Protein AF-A0A1A8HD81-F1 (afdb_monomer_lite)

Radius of gyration: 26.11 Å; chains: 1; bounding box: 49×28×85 Å

Foldseek 3Di:
DPPQQQKFKDKDFPPVCPQQWDADGRPRDIDGRDDDDCVVPQKTKIWMWIDSPPDIDIDIDIDGDDDDPPDDDDDPDPDDDDDDDPPDDPPDD

InterPro domains:
  IPR002126 Cadherin-like [PF00028] (9-65)
  IPR002126 Cadherin-like [PR00205] (19-38)
  IPR002126 Cadherin-like [PR00205] (54-73)
  IPR002126 Cadherin-like [PR00205] (73-86)
  IPR002126 Cadherin-like [PS50268] (2-75)
  IPR002126 Cadherin-like [SM00112] (2-73)
  IPR015919 Cadherin-like superfamily [SSF49313] (2-89)
  IPR020894 Cadherin conserved site [PS00232] (63-73)
  IPR050971 Cadherin domain-containing protein [PTHR24025] (2-92)

Secondary structure (DSSP, 8-state):
---PSPPEEEEE--GGGTTTEEE-TTT--EEE-S---TTT-SEEEEEEEEE-SS-EEEEEEEEEPPP---SPP--SSS-------TTPPTT--

Structure (mmCIF, N/CA/C/O backbone):
data_AF-A0A1A8HD81-F1
#
_entry.id   AF-A0A1A8HD81-F1
#
loop_
_atom_site.group_PDB
_atom_site.id
_atom_site.type_symbol
_atom_site.label_atom_id
_atom_site.label_alt_id
_atom_site.label_comp_id
_atom_site.label_asym_id
_atom_site.label_entity_id
_atom_site.label_seq_id
_atom_site.pdbx_PDB_ins_code
_atom_site.Cartn_x
_atom_site.Cartn_y
_atom_site.Cartn_z
_atom_site.occupancy
_atom_site.B_iso_or_equiv
_atom_site.auth_seq_id
_atom_site.auth_comp_id
_atom_site.auth_asym_id
_atom_site.auth_atom_id
_atom_site.pdbx_PDB_model_num
ATOM 1 N N . VAL A 1 1 ? 5.761 0.399 -39.992 1.00 49.31 1 VAL A N 1
ATOM 2 C CA . VAL A 1 1 ? 5.916 1.082 -38.691 1.00 49.31 1 VAL A CA 1
ATOM 3 C C . VAL A 1 1 ? 6.715 0.153 -37.813 1.00 49.31 1 VAL A C 1
ATOM 5 O O . VAL A 1 1 ? 6.250 -0.946 -37.553 1.00 49.31 1 VAL A O 1
ATOM 8 N N . ASP A 1 2 ? 7.951 0.530 -37.508 1.00 48.75 2 ASP A N 1
ATOM 9 C CA . ASP A 1 2 ? 8.826 -0.239 -36.626 1.00 48.75 2 ASP A CA 1
ATOM 10 C C . ASP A 1 2 ? 8.332 -0.034 -35.189 1.00 48.75 2 ASP A C 1
ATOM 12 O O . ASP A 1 2 ? 8.646 0.958 -34.535 1.00 48.75 2 ASP A O 1
ATOM 16 N N . SER A 1 3 ? 7.417 -0.894 -34.749 1.00 60.84 3 SER A N 1
ATOM 17 C CA . SER A 1 3 ? 7.043 -0.990 -33.345 1.00 60.84 3 SER A CA 1
ATOM 18 C C . SER A 1 3 ? 8.160 -1.770 -32.671 1.00 60.84 3 SER A C 1
ATOM 20 O O . SER A 1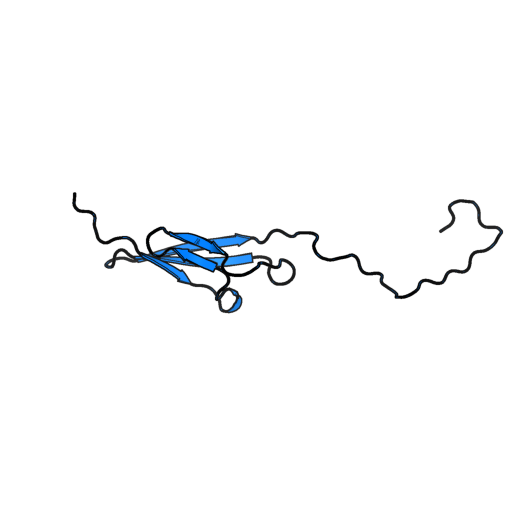 3 ? 8.187 -2.998 -32.769 1.00 60.84 3 SER A O 1
ATOM 22 N N . GLY A 1 4 ? 9.107 -1.048 -32.065 1.00 59.75 4 GLY A N 1
ATOM 23 C CA . GLY A 1 4 ? 10.190 -1.632 -31.278 1.00 59.75 4 GLY A CA 1
ATOM 24 C C . GLY A 1 4 ? 9.688 -2.669 -30.258 1.00 59.75 4 GLY A C 1
ATOM 25 O O . GLY A 1 4 ? 8.480 -2.787 -30.033 1.00 59.75 4 GLY A O 1
ATOM 26 N N . PRO A 1 5 ? 10.596 -3.449 -29.648 1.00 64.44 5 PRO A N 1
ATOM 27 C CA . PRO A 1 5 ? 10.218 -4.514 -28.722 1.00 64.44 5 PRO A CA 1
ATOM 28 C C . PRO A 1 5 ? 9.228 -3.993 -27.665 1.00 64.44 5 PRO A C 1
ATOM 30 O O . PRO A 1 5 ? 9.441 -2.903 -27.126 1.00 64.44 5 PRO A O 1
ATOM 33 N N . PRO A 1 6 ? 8.128 -4.723 -27.394 1.00 79.69 6 PRO A N 1
ATOM 34 C CA . PRO A 1 6 ? 7.102 -4.246 -26.481 1.00 79.69 6 PRO A CA 1
ATOM 35 C C . PRO A 1 6 ? 7.712 -4.027 -25.097 1.00 79.69 6 PRO A C 1
ATOM 37 O O . PRO A 1 6 ? 8.448 -4.879 -24.594 1.00 79.69 6 PRO A O 1
ATOM 40 N N . LEU A 1 7 ? 7.406 -2.880 -24.488 1.00 90.19 7 LEU A N 1
ATOM 41 C CA . LEU A 1 7 ? 7.814 -2.593 -23.118 1.00 90.19 7 LEU A CA 1
ATOM 42 C C . LEU A 1 7 ? 7.228 -3.653 -22.184 1.00 90.19 7 LEU A C 1
ATOM 44 O O . LEU A 1 7 ? 6.030 -3.933 -22.209 1.00 90.19 7 LEU A O 1
ATOM 48 N N . SER A 1 8 ? 8.094 -4.225 -21.360 1.00 94.56 8 SER A N 1
ATOM 49 C CA . SER A 1 8 ? 7.733 -5.156 -20.300 1.00 94.56 8 SER A CA 1
ATOM 50 C C . SER A 1 8 ? 7.801 -4.460 -18.950 1.00 94.56 8 SER A C 1
ATOM 52 O O . SER A 1 8 ? 8.685 -3.636 -18.719 1.00 94.56 8 SER A O 1
ATOM 54 N N . 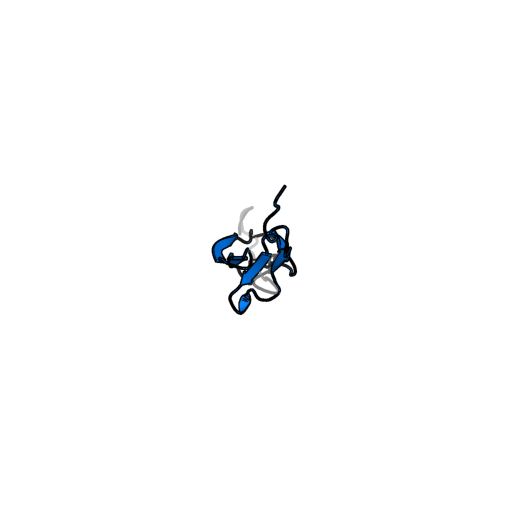TYR A 1 9 ? 6.873 -4.802 -18.065 1.00 95.94 9 TYR A N 1
ATOM 55 C CA . TYR A 1 9 ? 6.738 -4.237 -16.730 1.00 95.94 9 TYR A CA 1
ATOM 56 C C . TYR A 1 9 ? 6.806 -5.357 -15.695 1.00 95.94 9 TYR A C 1
ATOM 58 O O . TYR A 1 9 ? 6.163 -6.402 -15.847 1.00 95.94 9 TYR A O 1
ATOM 66 N N . THR A 1 10 ? 7.576 -5.134 -14.636 1.00 95.50 10 THR A N 1
ATOM 67 C CA . THR A 1 10 ? 7.661 -6.019 -13.472 1.00 95.50 10 THR A CA 1
ATOM 68 C C . THR A 1 10 ? 7.640 -5.200 -12.194 1.00 95.50 10 THR A C 1
ATOM 70 O O . THR A 1 10 ? 8.047 -4.038 -12.179 1.00 95.50 10 THR A O 1
ATOM 73 N N . LEU A 1 11 ? 7.166 -5.815 -11.116 1.00 94.75 11 LEU A N 1
ATOM 74 C CA . LEU A 1 11 ? 6.994 -5.155 -9.834 1.00 94.75 11 LEU A CA 1
ATOM 75 C C . LEU A 1 11 ? 7.841 -5.866 -8.778 1.00 94.75 11 LEU A C 1
ATOM 77 O O . LEU A 1 11 ? 7.823 -7.091 -8.674 1.00 94.75 11 LEU A O 1
ATOM 81 N N . HIS A 1 12 ? 8.603 -5.083 -8.026 1.00 91.81 12 HIS A N 1
ATOM 82 C CA . HIS A 1 12 ? 9.427 -5.525 -6.911 1.00 91.81 12 HIS A CA 1
ATOM 83 C C . HIS A 1 12 ? 8.931 -4.847 -5.633 1.00 91.81 12 HIS A C 1
ATOM 85 O O . HIS A 1 12 ? 8.618 -3.657 -5.631 1.00 91.81 12 HIS A O 1
ATOM 91 N N . MET A 1 13 ? 8.835 -5.620 -4.555 1.00 88.00 13 MET A N 1
ATOM 92 C CA . MET A 1 13 ? 8.328 -5.183 -3.253 1.00 88.00 13 MET A CA 1
ATOM 93 C C . MET A 1 13 ? 9.249 -5.690 -2.154 1.00 88.00 13 MET A C 1
ATOM 95 O O . MET A 1 13 ? 10.005 -6.646 -2.357 1.00 88.00 13 MET A O 1
ATOM 99 N N . ASP A 1 14 ? 9.150 -5.071 -0.982 1.00 81.88 14 ASP A N 1
ATOM 100 C CA . ASP A 1 14 ? 9.676 -5.667 0.238 1.00 81.88 14 ASP A CA 1
ATOM 101 C C . ASP A 1 14 ? 8.947 -6.978 0.586 1.00 81.88 14 ASP A C 1
ATOM 103 O O . ASP A 1 14 ? 7.935 -7.348 -0.016 1.00 81.88 14 ASP A O 1
ATOM 107 N N . GLY A 1 15 ? 9.491 -7.718 1.554 1.00 77.75 15 GLY A N 1
ATOM 108 C CA . GLY A 1 15 ? 8.943 -9.015 1.954 1.00 77.75 15 GLY A CA 1
ATOM 109 C C . GLY A 1 15 ? 7.488 -8.954 2.431 1.00 77.75 15 GLY A C 1
ATOM 110 O O . GLY A 1 15 ? 6.748 -9.904 2.203 1.00 77.75 15 GLY A O 1
ATOM 111 N N . SER A 1 16 ? 7.058 -7.845 3.037 1.00 74.56 16 SER A N 1
ATOM 112 C CA . SER A 1 16 ? 5.703 -7.667 3.577 1.00 74.56 16 SER A CA 1
ATOM 113 C C . SER A 1 16 ? 4.670 -7.216 2.539 1.00 74.56 16 SER A C 1
ATOM 115 O O . SER A 1 16 ? 3.479 -7.236 2.822 1.00 74.56 16 SER A O 1
ATOM 117 N N . GLY A 1 17 ? 5.088 -6.791 1.343 1.00 76.75 17 GLY A N 1
ATOM 118 C CA . GLY A 1 17 ? 4.190 -6.468 0.229 1.00 76.75 17 GLY A CA 1
ATOM 119 C C . GLY A 1 17 ? 3.989 -7.611 -0.768 1.00 76.75 17 GLY A C 1
ATOM 120 O O . GLY A 1 17 ? 3.175 -7.483 -1.685 1.00 76.75 17 GLY A O 1
ATOM 121 N N . GLN A 1 18 ? 4.726 -8.722 -0.639 1.00 81.12 18 GLN A N 1
ATOM 122 C CA . GLN A 1 18 ? 4.677 -9.804 -1.625 1.00 81.12 18 GLN A CA 1
ATOM 123 C C . GLN A 1 18 ? 3.262 -10.373 -1.775 1.00 81.12 18 GLN A C 1
ATOM 125 O O . GLN A 1 18 ? 2.641 -10.803 -0.812 1.00 81.12 18 GLN A O 1
ATOM 130 N N . GLY A 1 19 ? 2.763 -10.388 -3.012 1.00 85.88 19 GLY A N 1
ATOM 131 C CA . GLY A 1 19 ? 1.431 -10.904 -3.333 1.00 85.88 19 GLY A CA 1
ATOM 132 C C . GLY A 1 19 ? 0.274 -9.927 -3.099 1.00 85.88 19 GLY A C 1
ATOM 133 O O . GLY A 1 19 ? -0.853 -10.270 -3.444 1.00 85.88 19 GLY A O 1
ATOM 134 N N . MET A 1 20 ? 0.526 -8.713 -2.595 1.00 92.69 20 MET A N 1
ATOM 135 C CA . MET A 1 20 ? -0.518 -7.695 -2.379 1.00 92.69 20 MET A CA 1
ATOM 136 C C . MET A 1 20 ? -0.848 -6.903 -3.647 1.00 92.69 20 MET A C 1
ATOM 138 O O . MET A 1 20 ? -1.991 -6.483 -3.843 1.00 92.69 20 MET A O 1
ATOM 142 N N . PHE A 1 21 ? 0.142 -6.743 -4.529 1.00 95.88 21 PHE A N 1
ATOM 143 C CA . PHE A 1 21 ? 0.019 -6.011 -5.785 1.00 95.88 21 PHE A CA 1
ATOM 144 C C . PHE A 1 21 ? 0.511 -6.839 -6.971 1.00 95.88 21 PHE A C 1
ATOM 146 O O . PHE A 1 21 ? 1.513 -7.554 -6.892 1.00 95.88 21 PHE A O 1
ATOM 153 N N . GLY A 1 22 ? -0.164 -6.668 -8.104 1.00 95.12 22 GLY A N 1
ATOM 154 C CA . GLY A 1 22 ? 0.239 -7.174 -9.410 1.00 95.12 22 GLY A CA 1
ATOM 155 C C . GLY A 1 22 ? 0.436 -6.038 -10.410 1.00 95.12 22 GLY A C 1
ATOM 156 O O . GLY A 1 22 ? -0.101 -4.944 -10.240 1.00 95.12 22 GLY A O 1
ATOM 157 N N . ILE A 1 23 ? 1.195 -6.304 -11.475 1.00 95.75 23 ILE A N 1
ATOM 158 C CA . ILE A 1 23 ? 1.336 -5.389 -12.612 1.00 95.75 23 ILE A CA 1
ATOM 159 C C . ILE A 1 23 ? 1.089 -6.132 -13.924 1.00 95.75 23 ILE A C 1
ATOM 161 O O . ILE A 1 23 ? 1.601 -7.232 -14.140 1.00 95.75 23 ILE A O 1
ATOM 165 N N . HIS A 1 24 ? 0.305 -5.534 -14.820 1.00 94.75 24 HIS A N 1
ATOM 166 C CA . HIS A 1 24 ? 0.079 -6.094 -16.146 1.00 94.75 24 HIS A CA 1
ATOM 167 C C . HIS A 1 24 ? 1.349 -5.984 -16.998 1.00 94.75 24 HIS A C 1
ATOM 169 O O . HIS A 1 24 ? 1.798 -4.882 -17.320 1.00 94.75 24 HIS A O 1
ATOM 175 N N . HIS A 1 25 ? 1.888 -7.131 -17.417 1.00 92.56 25 HIS A N 1
ATOM 176 C CA . HIS A 1 25 ? 3.233 -7.234 -17.987 1.00 92.56 25 HIS A CA 1
ATOM 177 C C . HIS A 1 25 ? 3.493 -6.342 -19.211 1.00 92.56 25 HIS A C 1
ATOM 179 O O . HIS A 1 25 ? 4.607 -5.859 -19.357 1.00 92.56 25 HIS A O 1
ATOM 185 N N . TYR A 1 26 ? 2.490 -6.079 -20.057 1.00 91.06 26 TYR A N 1
ATOM 186 C CA . TYR A 1 26 ? 2.642 -5.230 -21.254 1.00 91.06 26 TYR A CA 1
ATOM 187 C C . TYR A 1 26 ? 1.861 -3.913 -21.199 1.00 91.06 26 TYR A C 1
ATOM 189 O O . TYR A 1 26 ? 1.994 -3.077 -22.085 1.00 91.06 26 TYR A O 1
ATOM 197 N N . GLY A 1 27 ? 1.013 -3.731 -20.186 1.00 89.75 27 GLY A N 1
ATOM 198 C CA . GLY A 1 27 ? 0.142 -2.553 -20.073 1.00 89.75 27 GLY A CA 1
ATOM 199 C C . GLY A 1 27 ? 0.495 -1.641 -18.907 1.00 89.75 27 GLY A C 1
ATOM 200 O O . GLY A 1 27 ? -0.053 -0.551 -18.825 1.00 89.75 27 GLY A O 1
ATOM 201 N N . GLY A 1 28 ? 1.353 -2.090 -17.985 1.00 91.38 28 GLY A N 1
ATOM 202 C CA . GLY A 1 28 ? 1.803 -1.304 -16.835 1.00 91.38 28 GLY A CA 1
ATOM 203 C C . GLY A 1 28 ? 0.729 -1.011 -15.783 1.00 91.38 28 GLY A C 1
ATOM 204 O O . GLY A 1 28 ? 1.028 -0.364 -14.786 1.00 91.38 28 GLY A O 1
ATOM 205 N N . GLY A 1 29 ? -0.509 -1.480 -15.973 1.00 94.94 29 GLY A N 1
ATOM 206 C CA . GLY A 1 29 ? -1.588 -1.309 -15.003 1.00 94.94 29 GLY A CA 1
ATOM 207 C C . GLY A 1 29 ? -1.286 -2.061 -13.711 1.00 94.94 29 GLY A C 1
ATOM 208 O O . GLY A 1 29 ? -1.078 -3.274 -13.749 1.00 94.94 29 GLY A O 1
ATOM 209 N N . VAL A 1 30 ? -1.258 -1.340 -12.591 1.00 95.88 30 VAL A N 1
ATOM 210 C CA . VAL A 1 30 ? -1.093 -1.905 -11.247 1.00 95.88 30 VAL A CA 1
ATOM 211 C C . VAL A 1 30 ? -2.470 -2.230 -10.678 1.00 95.88 30 VAL A C 1
ATOM 213 O O . VAL A 1 30 ? -3.393 -1.424 -10.778 1.00 95.88 30 VAL A O 1
ATOM 216 N N . SER A 1 31 ? -2.610 -3.411 -10.087 1.00 96.06 31 SER A N 1
ATOM 217 C CA . SER A 1 31 ? -3.857 -3.883 -9.489 1.00 96.06 31 SER A CA 1
ATOM 218 C C . SER A 1 31 ? -3.605 -4.491 -8.118 1.00 96.06 31 SER A C 1
ATOM 220 O O . SER A 1 31 ? -2.547 -5.072 -7.875 1.00 96.06 31 SER A O 1
ATOM 222 N N . LEU A 1 32 ? -4.609 -4.418 -7.250 1.00 95.94 32 LEU A N 1
ATOM 223 C CA . LEU A 1 32 ? -4.619 -5.161 -5.996 1.00 95.94 32 LEU A CA 1
ATOM 224 C C . LEU A 1 32 ? -4.838 -6.649 -6.266 1.00 95.94 32 LEU A C 1
ATOM 226 O O . LEU A 1 32 ? -5.696 -7.026 -7.064 1.00 95.94 32 LEU A O 1
ATOM 230 N N . THR A 1 33 ? -4.052 -7.482 -5.597 1.00 95.50 33 THR A N 1
ATOM 231 C CA . THR A 1 33 ? -4.202 -8.944 -5.592 1.00 95.50 33 THR A CA 1
ATOM 232 C C . THR A 1 33 ? -4.559 -9.482 -4.206 1.00 95.50 33 THR A C 1
ATOM 234 O O . THR A 1 33 ? -5.094 -10.585 -4.120 1.00 95.50 33 THR A O 1
ATOM 237 N N . GLY A 1 34 ? -4.328 -8.697 -3.148 1.00 92.19 34 GLY A N 1
ATOM 238 C CA . GLY A 1 34 ? -4.765 -8.960 -1.773 1.00 92.19 34 GLY A CA 1
ATOM 239 C C . GLY A 1 34 ? -5.616 -7.819 -1.203 1.00 92.19 34 GLY A C 1
ATOM 240 O O . GLY A 1 34 ? -5.679 -6.732 -1.781 1.00 92.19 34 GLY A O 1
ATOM 241 N N . SER A 1 35 ? -6.282 -8.076 -0.077 1.00 92.88 35 SER A N 1
ATOM 242 C CA . SER A 1 35 ? -7.016 -7.066 0.698 1.00 92.88 35 SER A CA 1
ATOM 243 C C . SER A 1 35 ? -6.055 -6.183 1.487 1.00 92.88 35 SER A C 1
ATOM 245 O O . SER A 1 35 ? -5.103 -6.699 2.058 1.00 92.88 35 SER A O 1
ATOM 247 N N . LEU A 1 36 ? -6.312 -4.878 1.540 1.00 94.38 36 LEU A N 1
ATOM 248 C CA . LEU A 1 36 ? -5.547 -3.945 2.368 1.00 94.38 36 LEU A CA 1
ATOM 249 C C . LEU A 1 36 ? -6.219 -3.791 3.732 1.00 94.38 36 LEU A C 1
ATOM 251 O O . LEU A 1 36 ? -7.447 -3.773 3.794 1.00 94.38 36 LEU A O 1
ATOM 255 N N . ASP A 1 37 ? -5.406 -3.646 4.771 1.00 94.25 37 ASP A N 1
ATOM 256 C CA . ASP A 1 37 ? -5.831 -3.390 6.145 1.00 94.25 37 ASP A CA 1
ATOM 257 C C . ASP A 1 37 ? -4.955 -2.267 6.720 1.00 94.25 37 ASP A C 1
ATOM 259 O O . ASP A 1 37 ? -3.721 -2.363 6.699 1.00 94.25 37 ASP A O 1
ATOM 263 N N . TYR A 1 38 ? -5.582 -1.172 7.157 1.00 96.50 38 TYR A N 1
ATOM 264 C CA . TYR A 1 38 ? -4.870 0.011 7.641 1.00 96.50 38 TYR A CA 1
ATOM 265 C C . TYR A 1 38 ? -4.183 -0.272 8.982 1.00 96.50 38 TYR A C 1
ATOM 267 O O . TYR A 1 38 ? -3.041 0.153 9.194 1.00 96.50 38 TYR A O 1
ATOM 275 N N . GLU A 1 39 ? -4.836 -1.047 9.848 1.00 95.75 39 GLU A N 1
ATOM 276 C CA . GLU A 1 39 ? -4.328 -1.490 11.143 1.00 95.75 39 GLU A CA 1
ATOM 277 C C . GLU A 1 39 ? -3.106 -2.405 11.004 1.00 95.75 39 GLU A C 1
ATOM 279 O O . GLU A 1 39 ? -2.222 -2.392 11.867 1.00 95.75 39 GLU A O 1
ATOM 284 N N . GLU A 1 40 ? -3.019 -3.170 9.912 1.00 93.25 40 GLU A N 1
ATOM 285 C CA . GLU A 1 40 ? -1.846 -3.982 9.588 1.00 93.25 40 GLU A CA 1
ATOM 286 C C . GLU A 1 40 ? -0.727 -3.135 8.966 1.00 93.25 40 GLU A C 1
ATOM 288 O O . GLU A 1 40 ? 0.436 -3.213 9.388 1.00 93.25 40 GLU A O 1
ATOM 293 N N . ARG A 1 41 ? -1.044 -2.334 7.937 1.00 92.88 41 ARG A N 1
ATOM 294 C CA . ARG A 1 41 ? -0.042 -1.558 7.200 1.00 92.88 41 ARG A CA 1
ATOM 295 C C . ARG A 1 41 ? -0.631 -0.335 6.498 1.00 92.88 41 ARG A C 1
ATOM 297 O O . ARG A 1 41 ? -1.417 -0.434 5.566 1.00 92.88 41 ARG A O 1
ATOM 304 N N . THR A 1 42 ? -0.088 0.834 6.831 1.00 95.81 42 THR A N 1
ATOM 305 C CA . THR A 1 42 ? -0.588 2.128 6.334 1.00 95.81 42 THR A CA 1
ATOM 306 C C . THR A 1 42 ? -0.050 2.547 4.960 1.00 95.81 42 THR A C 1
ATOM 308 O O . THR A 1 42 ? -0.639 3.403 4.300 1.00 95.81 42 THR A O 1
ATOM 311 N N . TRP A 1 43 ? 1.072 1.980 4.496 1.00 95.00 43 TRP A N 1
ATOM 312 C CA . TRP A 1 43 ? 1.621 2.279 3.166 1.00 95.00 43 TRP A CA 1
ATOM 313 C C . TRP A 1 43 ? 2.558 1.196 2.619 1.00 95.00 43 TRP A C 1
ATOM 315 O O . TRP A 1 43 ? 3.204 0.455 3.367 1.00 95.00 43 TRP A O 1
ATOM 325 N N . TYR A 1 44 ? 2.697 1.173 1.291 1.00 94.19 44 TYR A N 1
ATOM 326 C CA . TYR A 1 44 ? 3.613 0.310 0.541 1.00 94.19 44 TYR A CA 1
ATOM 327 C C . TYR A 1 44 ? 4.457 1.135 -0.437 1.00 94.19 44 TYR A C 1
ATOM 329 O O . TYR A 1 44 ? 3.955 2.072 -1.057 1.00 94.19 44 TYR A O 1
ATOM 337 N N . THR A 1 45 ? 5.729 0.767 -0.615 1.00 93.38 45 THR A N 1
ATOM 338 C CA . THR A 1 45 ? 6.560 1.277 -1.718 1.00 93.38 45 THR A CA 1
ATOM 339 C C . THR A 1 45 ? 6.814 0.148 -2.696 1.00 93.38 45 THR A C 1
ATOM 341 O O . THR A 1 45 ? 7.401 -0.876 -2.348 1.00 93.38 45 THR A O 1
ATOM 344 N N . LEU A 1 46 ? 6.371 0.356 -3.930 1.00 94.12 46 LEU A N 1
ATOM 345 C CA . LEU A 1 46 ? 6.526 -0.575 -5.034 1.00 94.12 46 LEU A CA 1
ATOM 346 C C . LEU A 1 46 ? 7.621 -0.041 -5.958 1.00 94.12 46 LEU A C 1
ATOM 348 O O . LEU A 1 46 ? 7.587 1.122 -6.364 1.00 94.12 46 LEU A O 1
ATOM 352 N N . THR A 1 47 ? 8.581 -0.887 -6.318 1.00 95.56 47 THR A N 1
ATOM 353 C CA . THR A 1 47 ? 9.564 -0.580 -7.359 1.00 95.56 47 THR A CA 1
ATOM 354 C C . THR A 1 47 ? 9.085 -1.188 -8.667 1.00 95.56 47 THR A C 1
ATOM 356 O O . THR A 1 47 ? 9.051 -2.408 -8.833 1.00 95.56 47 THR A O 1
ATOM 359 N N . ILE A 1 48 ? 8.698 -0.331 -9.604 1.00 95.88 48 ILE A N 1
ATOM 360 C CA . ILE A 1 48 ? 8.289 -0.727 -10.947 1.00 95.88 48 ILE A CA 1
ATOM 361 C C . ILE A 1 48 ? 9.522 -0.682 -11.835 1.00 95.88 48 ILE A C 1
ATOM 363 O O . ILE A 1 48 ? 10.165 0.358 -11.948 1.00 95.88 48 ILE A O 1
ATOM 367 N N . ARG A 1 49 ? 9.828 -1.796 -12.498 1.00 96.19 49 ARG A N 1
ATOM 368 C CA . ARG A 1 49 ? 10.903 -1.889 -13.485 1.00 96.19 49 ARG A CA 1
ATOM 369 C C . ARG A 1 49 ? 10.310 -2.069 -14.871 1.00 96.19 49 ARG A C 1
ATOM 371 O O . ARG A 1 49 ? 9.447 -2.923 -15.073 1.00 96.19 49 ARG A O 1
ATOM 378 N N . THR A 1 50 ? 10.792 -1.277 -15.820 1.00 95.38 50 THR A N 1
ATOM 379 C CA . THR A 1 50 ? 10.388 -1.346 -17.226 1.00 95.38 50 THR A CA 1
ATOM 380 C C . THR A 1 50 ? 11.559 -1.780 -18.092 1.00 95.38 50 THR A C 1
ATOM 382 O O . THR A 1 50 ? 12.682 -1.329 -17.862 1.00 95.38 50 THR A O 1
ATOM 385 N N . SER A 1 51 ? 11.330 -2.618 -19.103 1.00 94.50 51 SER A N 1
ATOM 386 C CA . SER A 1 51 ? 12.382 -3.040 -20.033 1.00 94.50 51 SER A CA 1
ATOM 387 C C . SER A 1 51 ? 11.892 -3.199 -21.467 1.00 94.50 51 SER A C 1
ATOM 389 O O . SER A 1 51 ? 10.864 -3.824 -21.709 1.00 94.50 51 SER A O 1
ATOM 391 N N . ASP A 1 52 ? 12.672 -2.700 -22.423 1.00 92.06 52 ASP A N 1
ATOM 392 C CA . ASP A 1 52 ? 12.505 -2.922 -23.868 1.00 92.06 52 ASP A CA 1
ATOM 393 C C . ASP A 1 52 ? 13.421 -4.056 -24.390 1.00 92.06 52 ASP A C 1
ATOM 395 O O . ASP A 1 52 ? 13.724 -4.139 -25.577 1.00 92.06 52 ASP A O 1
ATOM 399 N N . SER A 1 53 ? 13.902 -4.937 -23.503 1.00 87.38 53 SER A N 1
ATOM 400 C CA . SER A 1 53 ? 14.916 -5.981 -23.763 1.00 87.38 53 SER A CA 1
ATOM 401 C C . SER A 1 53 ? 16.354 -5.492 -23.996 1.00 87.38 53 SER A C 1
ATOM 403 O O . SER A 1 53 ? 17.256 -6.326 -24.076 1.00 87.38 53 SER A O 1
ATOM 405 N N . LYS A 1 54 ? 16.610 -4.181 -24.084 1.00 89.81 54 LYS A N 1
ATOM 406 C CA . LYS A 1 54 ? 17.966 -3.605 -24.227 1.00 89.81 54 LYS A CA 1
ATOM 407 C C . LYS A 1 54 ? 18.333 -2.682 -23.072 1.00 89.81 54 LYS A C 1
ATOM 409 O O . LYS A 1 54 ? 19.462 -2.698 -22.589 1.00 89.81 54 LYS A O 1
ATOM 414 N N . HIS A 1 55 ? 17.368 -1.896 -22.630 1.00 92.12 55 HIS A N 1
ATOM 415 C CA . HIS A 1 55 ? 17.456 -0.913 -21.575 1.00 92.12 55 HIS A CA 1
ATOM 416 C C . HIS A 1 55 ? 16.432 -1.212 -20.490 1.00 92.12 55 HIS A C 1
ATOM 418 O O . HIS A 1 55 ? 15.436 -1.921 -20.684 1.00 92.12 55 HIS A O 1
ATOM 424 N N . GLN A 1 56 ? 16.725 -0.681 -19.310 1.00 94.44 56 GLN A N 1
ATOM 425 C CA . GLN A 1 56 ? 15.890 -0.813 -18.134 1.00 94.44 56 GLN A CA 1
ATO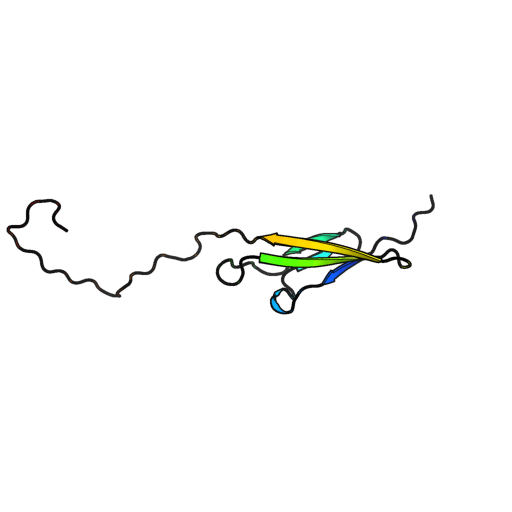M 426 C C . GLN A 1 56 ? 15.820 0.513 -17.402 1.00 94.44 56 GLN A C 1
ATOM 428 O O . GLN A 1 56 ? 16.794 1.265 -17.365 1.00 94.44 56 GLN A O 1
ATOM 433 N N . SER A 1 57 ? 14.656 0.781 -16.832 1.00 94.94 57 SER A N 1
ATOM 434 C CA . SER A 1 57 ? 14.421 1.928 -15.970 1.00 94.94 57 SER A CA 1
ATOM 435 C C . SER A 1 57 ? 13.574 1.496 -14.784 1.00 94.94 57 SER A C 1
ATOM 437 O O . SER A 1 57 ? 12.847 0.502 -14.866 1.00 94.94 57 SER A O 1
ATOM 439 N N . GLU A 1 58 ? 13.697 2.228 -13.685 1.00 95.94 58 GLU A N 1
ATOM 440 C CA . GLU A 1 58 ? 12.964 1.972 -12.455 1.00 95.94 58 GLU A CA 1
ATOM 441 C C . GLU A 1 58 ? 12.258 3.240 -11.989 1.00 95.94 58 GLU A C 1
ATOM 443 O O . GLU A 1 58 ? 12.774 4.351 -12.130 1.00 95.94 58 GLU A O 1
ATOM 448 N N . ALA A 1 59 ? 11.072 3.055 -11.422 1.00 95.38 59 ALA A N 1
ATOM 449 C CA . ALA A 1 59 ? 10.284 4.098 -10.794 1.00 95.38 59 ALA A CA 1
ATOM 450 C C . ALA A 1 59 ? 9.713 3.589 -9.470 1.00 95.38 59 ALA A C 1
ATOM 452 O O . ALA A 1 59 ? 9.416 2.402 -9.318 1.00 95.38 59 ALA A O 1
ATOM 453 N N . TYR A 1 60 ? 9.533 4.503 -8.522 1.00 94.88 60 TYR A N 1
ATOM 454 C CA . TYR A 1 60 ? 8.927 4.206 -7.231 1.00 94.88 60 TYR A CA 1
ATOM 455 C C . TYR A 1 60 ? 7.468 4.655 -7.222 1.00 94.88 60 TYR A C 1
ATOM 457 O O . TYR A 1 60 ? 7.158 5.779 -7.618 1.00 94.88 60 TYR A O 1
ATOM 465 N N . LEU A 1 61 ? 6.586 3.779 -6.749 1.00 94.44 61 LEU A N 1
ATOM 466 C CA . LEU A 1 61 ? 5.173 4.052 -6.529 1.00 94.44 61 LEU A CA 1
ATOM 467 C C . LEU A 1 61 ? 4.866 3.872 -5.042 1.00 94.44 61 LEU A C 1
ATOM 469 O O . LEU A 1 61 ? 4.983 2.768 -4.512 1.00 94.44 61 LEU A O 1
ATOM 473 N N . THR A 1 62 ? 4.469 4.954 -4.381 1.00 95.00 62 THR A N 1
ATOM 474 C CA . THR A 1 62 ? 3.973 4.911 -3.003 1.00 95.00 62 THR A CA 1
ATOM 475 C C . THR A 1 62 ? 2.461 4.739 -3.022 1.00 95.00 62 THR A C 1
ATOM 477 O O . THR A 1 62 ? 1.749 5.568 -3.585 1.00 95.00 62 THR A O 1
ATOM 480 N N . VAL A 1 63 ? 1.983 3.665 -2.401 1.00 94.69 63 VAL A N 1
ATOM 481 C CA . VAL A 1 63 ? 0.560 3.403 -2.182 1.00 94.69 63 VAL A CA 1
ATOM 482 C C . VAL A 1 63 ? 0.251 3.715 -0.727 1.00 94.69 63 VAL A C 1
ATOM 484 O O . VAL A 1 63 ? 0.855 3.122 0.166 1.00 94.69 63 VAL A O 1
ATOM 487 N N . LEU A 1 64 ? -0.667 4.6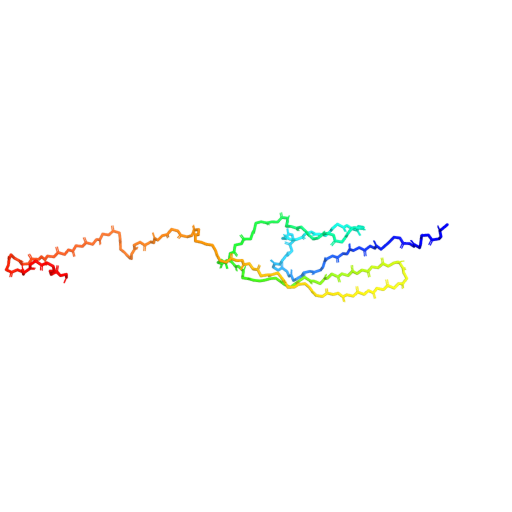48 -0.503 1.00 96.38 64 LEU A N 1
ATOM 488 C CA . LEU A 1 64 ? -1.198 4.967 0.818 1.00 96.38 64 LEU A CA 1
ATOM 489 C C . LEU A 1 64 ? -2.502 4.194 1.011 1.00 96.38 64 LEU A C 1
ATOM 491 O O . LEU A 1 64 ? -3.318 4.141 0.089 1.00 96.38 64 LEU A O 1
ATOM 495 N N . VAL A 1 65 ? -2.659 3.568 2.173 1.00 96.31 65 VAL A N 1
ATOM 496 C CA . VAL A 1 65 ? -3.895 2.888 2.563 1.00 96.31 65 VAL A CA 1
ATOM 497 C C . VAL A 1 65 ? -4.750 3.895 3.319 1.00 96.31 65 VAL A C 1
ATOM 499 O O . VAL A 1 65 ? -4.262 4.530 4.254 1.00 96.31 65 VAL A O 1
ATOM 502 N N . ASP A 1 66 ? -5.997 4.065 2.891 1.00 96.88 66 ASP A N 1
ATOM 503 C CA . ASP A 1 66 ? -6.949 4.919 3.597 1.00 96.88 66 ASP A CA 1
ATOM 504 C C . ASP A 1 66 ? -7.496 4.177 4.822 1.00 96.88 66 ASP A C 1
ATOM 506 O O . ASP A 1 66 ? -7.945 3.036 4.711 1.00 96.88 66 ASP A O 1
ATOM 510 N N . ASP A 1 67 ? -7.466 4.851 5.972 1.00 97.38 67 ASP A N 1
ATOM 511 C CA . ASP A 1 67 ? -8.096 4.399 7.214 1.00 97.38 67 ASP A CA 1
ATOM 512 C C . ASP A 1 67 ? -9.622 4.445 7.067 1.00 97.38 67 ASP A C 1
ATOM 514 O O . ASP A 1 67 ? -10.207 5.485 6.729 1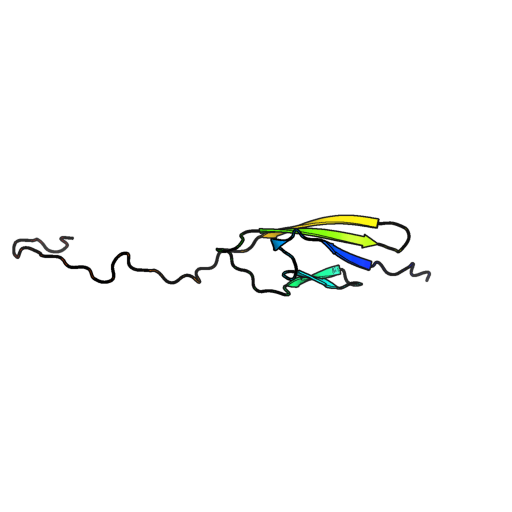.00 97.38 67 ASP A O 1
ATOM 518 N N . VAL A 1 68 ? -10.269 3.308 7.303 1.00 96.25 68 VAL A N 1
ATOM 519 C CA . VAL A 1 68 ? -11.721 3.164 7.267 1.00 96.25 68 VAL A CA 1
ATOM 520 C C . VAL A 1 68 ? -12.204 2.687 8.626 1.00 96.25 68 VAL A C 1
ATOM 522 O O . VAL A 1 68 ? -11.580 1.867 9.276 1.00 96.25 68 VAL A O 1
ATOM 525 N N . ASN A 1 69 ? -13.369 3.169 9.057 1.00 95.69 69 ASN A N 1
ATOM 526 C CA . ASN A 1 69 ? -13.948 2.746 10.330 1.00 95.69 69 ASN A CA 1
ATOM 527 C C . ASN A 1 69 ? -14.594 1.352 10.217 1.00 95.69 69 ASN A C 1
ATOM 529 O O . ASN A 1 69 ? -15.821 1.236 10.146 1.00 95.69 69 ASN A O 1
ATOM 533 N N . ASP A 1 70 ? -13.774 0.309 10.157 1.00 93.75 70 ASP A N 1
ATOM 534 C CA . ASP A 1 70 ? -14.170 -1.103 10.125 1.00 93.75 70 ASP A CA 1
ATOM 535 C C . ASP A 1 70 ? -14.000 -1.812 11.482 1.00 93.75 70 ASP A C 1
ATOM 537 O O . ASP A 1 70 ? -14.555 -2.892 11.705 1.00 93.75 70 ASP A O 1
ATOM 541 N N . ASN A 1 71 ? -13.336 -1.157 12.433 1.00 93.12 71 ASN A N 1
ATOM 542 C CA . ASN A 1 71 ? -13.189 -1.618 13.803 1.00 93.12 71 ASN A CA 1
ATOM 543 C C . ASN A 1 71 ? -14.381 -1.193 14.675 1.00 93.12 71 ASN A C 1
ATOM 545 O O . ASN A 1 71 ? -14.639 -0.012 14.915 1.00 93.12 71 ASN A O 1
ATOM 549 N N . ALA A 1 72 ? -15.128 -2.174 15.188 1.00 95.00 72 ALA A N 1
ATOM 550 C CA . ALA A 1 72 ? -16.245 -1.910 16.090 1.00 95.00 72 ALA A CA 1
ATOM 551 C C . ALA A 1 72 ? -15.750 -1.338 17.436 1.00 95.00 72 ALA A C 1
ATOM 553 O O . ALA A 1 72 ? -14.742 -1.808 17.968 1.00 95.00 72 ALA A O 1
ATOM 554 N N . PRO A 1 73 ? -16.466 -0.372 18.043 1.00 94.50 73 PRO A N 1
ATOM 555 C CA . PRO A 1 73 ? -16.108 0.127 19.363 1.00 94.50 73 PRO A CA 1
ATOM 556 C C . PRO A 1 73 ? -16.197 -0.996 20.401 1.00 94.50 73 PRO A C 1
ATOM 558 O O . PRO A 1 73 ? -17.165 -1.759 20.431 1.00 94.50 73 PRO A O 1
ATOM 561 N N . VAL A 1 74 ? -15.204 -1.064 21.285 1.00 94.25 74 VAL A N 1
ATOM 562 C CA . VAL A 1 74 ? -15.126 -2.068 22.351 1.00 94.25 74 VAL A CA 1
ATOM 563 C C . VAL A 1 74 ? -15.272 -1.378 23.704 1.00 94.25 74 VAL A C 1
ATOM 565 O O . VAL A 1 74 ? -14.606 -0.378 23.983 1.00 94.25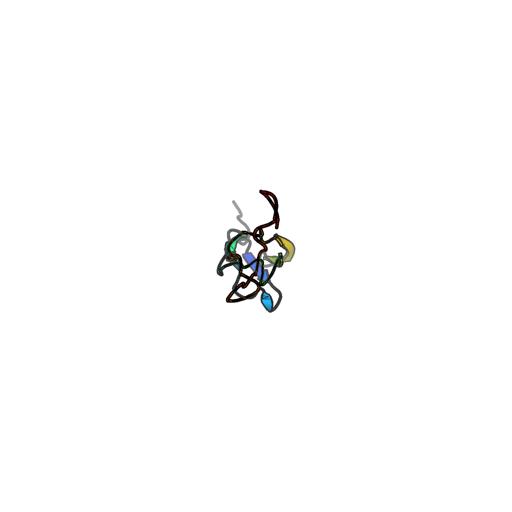 74 VAL A O 1
ATOM 568 N N . PHE A 1 75 ? -16.157 -1.902 24.553 1.00 95.19 75 PHE A N 1
ATOM 569 C CA . PHE A 1 75 ? -16.270 -1.445 25.936 1.00 95.19 75 PHE A CA 1
ATOM 570 C C . PHE A 1 75 ? -15.016 -1.828 26.727 1.00 95.19 75 PHE A C 1
ATOM 572 O O . PHE A 1 75 ? -14.458 -2.905 26.547 1.00 95.19 75 PHE A O 1
ATOM 579 N N . THR A 1 76 ? -14.583 -0.964 27.645 1.00 96.12 76 THR A N 1
ATOM 580 C CA . THR A 1 76 ? -13.404 -1.240 28.487 1.00 96.12 76 THR A CA 1
ATOM 581 C C . THR A 1 76 ? -13.645 -2.342 29.516 1.00 96.12 76 THR A C 1
ATOM 583 O O . THR A 1 76 ? -12.687 -2.930 30.007 1.00 96.12 76 THR A O 1
ATOM 586 N N . HIS A 1 77 ? -14.909 -2.602 29.857 1.00 95.69 77 HIS A N 1
ATOM 587 C CA . HIS A 1 77 ? -15.318 -3.625 30.810 1.00 95.69 77 HIS A CA 1
ATOM 588 C C . HIS A 1 77 ? -16.541 -4.370 30.277 1.00 95.69 77 HIS A C 1
ATOM 590 O O . HIS A 1 77 ? -17.433 -3.756 29.691 1.00 95.69 77 HIS A O 1
ATOM 596 N N . ASP A 1 78 ? -16.629 -5.664 30.579 1.00 94.12 78 ASP A N 1
ATOM 597 C CA . ASP A 1 78 ? -17.798 -6.486 30.239 1.00 94.12 78 ASP A CA 1
ATOM 598 C C . ASP A 1 78 ? -19.063 -6.059 31.004 1.00 94.12 78 ASP A C 1
ATOM 600 O O . ASP A 1 78 ? -20.187 -6.328 30.581 1.00 94.12 78 ASP A O 1
ATOM 604 N N . SER A 1 79 ? -18.896 -5.382 32.145 1.00 95.06 79 SER A N 1
ATOM 605 C CA . SER A 1 79 ? -19.999 -4.835 32.933 1.00 95.06 79 SER A CA 1
ATOM 606 C C . SER A 1 79 ? -19.591 -3.556 33.653 1.00 95.06 79 SER A C 1
ATOM 608 O O . SER A 1 79 ? -18.510 -3.495 34.239 1.00 95.06 79 SER A O 1
ATOM 610 N N . TYR A 1 80 ? -20.498 -2.582 33.690 1.00 94.81 80 TYR A N 1
ATOM 611 C CA . TYR A 1 80 ? -20.364 -1.369 34.492 1.00 94.81 80 TYR A CA 1
ATOM 612 C C . TYR A 1 80 ? -21.382 -1.406 35.632 1.00 94.81 80 TYR A C 1
ATOM 614 O O . TYR A 1 80 ? -22.574 -1.606 35.399 1.00 94.81 80 TYR A O 1
ATOM 622 N N . GLN A 1 81 ? -20.917 -1.211 36.865 1.00 94.38 81 GLN A N 1
ATOM 623 C CA . GLN A 1 81 ? -21.768 -1.081 38.046 1.00 94.38 81 GLN A CA 1
ATOM 624 C C . GLN A 1 81 ? -21.537 0.284 38.684 1.00 94.38 81 GLN A C 1
ATOM 626 O O . GLN A 1 81 ? -20.398 0.667 38.946 1.00 94.38 81 GLN A O 1
ATOM 631 N N . VAL A 1 82 ? -22.625 1.008 38.933 1.00 91.00 82 VAL A N 1
ATOM 632 C CA . VAL A 1 82 ? -22.610 2.329 39.566 1.00 91.00 82 VAL A CA 1
ATOM 633 C C . VAL A 1 82 ? -23.708 2.376 40.621 1.00 91.00 82 VAL A C 1
ATOM 635 O O . VAL A 1 82 ? -24.814 1.886 40.397 1.00 91.00 82 VAL A O 1
ATOM 638 N N . THR A 1 83 ? -23.404 2.997 41.758 1.00 91.44 83 THR A N 1
ATOM 639 C CA . THR A 1 83 ? -24.371 3.298 42.818 1.00 91.44 83 THR A CA 1
ATOM 640 C C . THR A 1 83 ? -24.577 4.805 42.870 1.00 91.44 83 THR A C 1
ATOM 642 O O . THR A 1 83 ? -23.607 5.554 42.967 1.00 91.44 83 THR A O 1
ATOM 645 N N . VAL A 1 84 ? -25.832 5.250 42.836 1.00 89.69 84 VAL A N 1
ATOM 646 C CA . VAL A 1 84 ? -26.209 6.672 42.847 1.00 89.69 84 VAL A CA 1
ATOM 647 C C . VAL A 1 84 ? -27.115 6.989 44.035 1.00 89.69 84 VAL A C 1
ATOM 649 O O . VAL A 1 84 ? -27.946 6.173 44.430 1.00 89.69 84 VAL A O 1
ATOM 652 N N . SER A 1 85 ? -26.929 8.177 44.617 1.00 91.62 85 SER A N 1
ATOM 653 C CA . SER A 1 85 ? -27.738 8.686 45.732 1.00 91.62 85 SER A CA 1
ATOM 654 C C . SER A 1 85 ? -29.038 9.313 45.230 1.00 91.62 85 SER A C 1
ATOM 656 O O . SER A 1 85 ? -29.043 10.003 44.214 1.00 91.62 85 SER A O 1
ATOM 658 N N . GLU A 1 86 ? -30.127 9.149 45.982 1.00 89.62 86 GLU A N 1
ATOM 659 C CA . GLU A 1 86 ? -31.432 9.752 45.668 1.00 89.62 86 GLU A CA 1
ATOM 660 C C . GLU A 1 86 ? -31.421 11.287 45.684 1.00 89.62 86 GLU A C 1
ATOM 662 O O . GLU A 1 86 ? -32.278 11.927 45.083 1.00 89.62 86 GLU A O 1
ATOM 667 N N . GLN A 1 87 ? -30.450 11.889 46.372 1.00 91.56 87 GLN A N 1
ATOM 668 C CA . GLN A 1 87 ? -30.355 13.341 46.512 1.00 91.56 87 GLN A CA 1
ATOM 669 C C . GLN A 1 87 ? -29.663 14.011 45.323 1.00 91.56 87 GLN A C 1
ATOM 671 O O . GLN A 1 87 ? -29.422 15.220 45.346 1.00 91.56 87 GLN A O 1
ATOM 676 N N . LEU A 1 88 ? -29.292 13.239 44.303 1.00 89.75 88 LEU A N 1
ATOM 677 C CA . LEU A 1 88 ? -28.580 13.761 43.156 1.00 89.75 88 LEU A CA 1
ATOM 678 C C . LEU A 1 88 ? -29.514 14.582 42.246 1.00 89.75 88 LEU A C 1
ATOM 680 O O . LEU A 1 88 ? -30.562 14.088 41.823 1.00 89.75 88 LEU A O 1
ATOM 684 N N . PRO A 1 89 ? -29.143 15.833 41.911 1.00 89.69 89 PRO A N 1
ATOM 685 C CA . PRO A 1 89 ? -29.870 16.628 40.928 1.00 89.69 89 PRO A CA 1
ATOM 686 C C . PRO A 1 89 ? -29.900 15.952 39.553 1.00 89.69 89 PRO A C 1
ATOM 688 O O . PRO A 1 89 ? -28.999 15.188 39.205 1.00 89.69 89 PRO A O 1
ATOM 691 N N . ALA A 1 90 ? -30.895 16.286 38.730 1.00 87.50 90 ALA A N 1
ATOM 692 C CA . ALA A 1 90 ? -30.981 15.791 37.357 1.00 87.50 90 ALA A CA 1
ATOM 693 C C . ALA A 1 90 ? -29.724 16.152 36.537 1.00 87.50 90 ALA A C 1
ATOM 695 O O . ALA A 1 90 ? -29.251 17.287 36.590 1.00 87.50 90 ALA A O 1
ATOM 696 N N . GLY A 1 91 ? -29.211 15.188 35.763 1.00 86.31 91 GLY A N 1
ATOM 697 C CA . GLY A 1 91 ? -28.002 15.353 34.942 1.00 86.31 91 GLY A CA 1
ATOM 698 C C . GLY A 1 91 ? -26.685 15.068 35.669 1.00 86.31 91 GLY A C 1
ATOM 699 O O . GLY A 1 91 ? -25.620 15.324 35.119 1.00 86.31 91 GLY A O 1
ATOM 700 N N . SER A 1 92 ? -26.749 14.546 36.891 1.00 82.75 92 SER A N 1
ATOM 701 C CA . SER A 1 92 ? -25.587 13.997 37.588 1.00 82.75 92 SER A CA 1
ATOM 702 C C . SER A 1 92 ? -25.059 12.746 36.873 1.00 82.75 92 SER A C 1
ATOM 704 O O . SER A 1 92 ? -25.831 11.934 36.359 1.00 82.75 92 SER A O 1
ATOM 706 N N . SER A 1 93 ? -23.733 12.636 36.824 1.00 72.25 93 SER A N 1
ATOM 707 C CA . SER A 1 93 ? -22.949 11.630 36.095 1.00 72.25 93 SER A CA 1
ATOM 708 C C . SER A 1 93 ? -21.895 11.012 36.996 1.00 72.25 93 SER A C 1
ATOM 710 O O . SER A 1 93 ? -21.310 11.800 37.776 1.00 72.25 93 SER A O 1
#

Sequence (93 aa):
VDSGPPLSYTLHMDGSGQGMFGIHHYGGGVSLTGSLDYEERTWYTLTIRTSDSKHQSEAYLTVLVDDVNDNAPVFTHDSYQVTVSEQLPAGSS

pLDDT: mean 90.32, std 9.59, range [48.75, 97.38]

Organism: NCBI:txid1143690